Protein AF-A0A7S2WDX6-F1 (afdb_monomer)

InterPro domains:
  IPR009072 Histone-fold [G3DSA:1.10.20.10] (27-116)
  IPR018552 Centromere protein X [PF09415] (30-115)

pLDDT: mean 75.15, std 21.09, range [38.5, 96.06]

Nearest PDB structures (foldseek):
  3o62-assembly1_E  TM=8.609E-01  e=5.609E+00  Xenopus laevis
  7edx-assembly1_d  TM=5.207E-01  e=6.341E+00  Homo sapiens

Mean predicted aligned error: 14.52 Å

Secondary structure (DSSP, 8-state):
--PPPTTSSSSSSS--------TTTTPPPHHHHHHHHHHHHT-TT----HHHHHHHHHHHHHHHHHHHHHHHHHHHHHTTTT------S---TT-------HHHHHHHHHHHHH--

Sequence (116 aa):
MCEMSLHERDEVRKSGSKPVEDESIGRLSPEIVKALFQKRLGAANLKIKPETLELAGEYLRHFIVEAVNRSIVDASRDVKGSDDDEDDEDLNVYNSSVYVEPHNLANIIQQLMMDC

Organism: NCBI:txid96639

Structure (mmCIF, N/CA/C/O backbone):
data_AF-A0A7S2WDX6-F1
#
_entry.id   AF-A0A7S2WDX6-F1
#
loop_
_atom_site.group_PDB
_atom_site.id
_atom_site.type_symbol
_atom_site.label_atom_id
_atom_site.label_alt_id
_atom_site.label_comp_id
_atom_site.label_asym_id
_atom_site.label_entity_id
_atom_site.label_seq_id
_atom_site.pdbx_PDB_ins_code
_atom_site.Cartn_x
_atom_site.Cartn_y
_atom_site.Cartn_z
_atom_site.occupancy
_atom_site.B_iso_or_equiv
_atom_site.auth_seq_id
_atom_site.auth_comp_id
_atom_site.auth_asym_id
_atom_site.auth_atom_id
_atom_site.pdbx_PDB_model_num
ATOM 1 N N . MET A 1 1 ? 19.939 67.169 -10.202 1.00 46.25 1 MET A N 1
ATOM 2 C CA . MET A 1 1 ? 20.429 66.157 -9.247 1.00 46.25 1 MET A CA 1
ATOM 3 C C . MET A 1 1 ? 19.293 65.853 -8.289 1.00 46.25 1 MET A C 1
ATOM 5 O O . MET A 1 1 ? 18.896 66.754 -7.569 1.00 46.25 1 MET A O 1
ATOM 9 N N . CYS A 1 2 ? 18.752 64.639 -8.331 1.00 38.50 2 CYS A N 1
ATOM 10 C CA . CYS A 1 2 ? 17.959 64.057 -7.249 1.00 38.50 2 CYS A CA 1
ATOM 11 C C . CYS A 1 2 ? 18.368 62.586 -7.192 1.00 38.50 2 CYS A C 1
ATOM 13 O O . CYS A 1 2 ? 17.923 61.778 -8.003 1.00 38.50 2 CYS A O 1
ATOM 15 N N . GLU A 1 3 ? 19.316 62.288 -6.308 1.00 44.94 3 GLU A N 1
ATOM 16 C CA . GLU A 1 3 ? 19.729 60.929 -5.979 1.00 44.94 3 GLU A CA 1
ATOM 17 C C . GLU A 1 3 ? 18.632 60.300 -5.116 1.00 44.94 3 GLU A C 1
ATOM 19 O O . GLU A 1 3 ? 18.257 60.850 -4.081 1.00 44.94 3 GLU A O 1
ATOM 24 N N . MET A 1 4 ? 18.077 59.173 -5.562 1.00 41.66 4 MET A N 1
ATOM 25 C CA . MET A 1 4 ? 17.165 58.383 -4.739 1.00 41.66 4 MET A CA 1
ATOM 26 C C . MET A 1 4 ? 17.982 57.512 -3.782 1.00 41.66 4 MET A C 1
ATOM 28 O O . MET A 1 4 ? 18.896 56.797 -4.195 1.00 41.66 4 MET A O 1
ATOM 32 N N . SER A 1 5 ? 17.645 57.622 -2.499 1.00 44.81 5 SER A N 1
ATOM 33 C CA . SER A 1 5 ? 18.307 56.991 -1.360 1.00 44.81 5 SER A CA 1
ATOM 34 C C . SER A 1 5 ? 18.203 55.460 -1.400 1.00 44.81 5 SER A C 1
ATOM 36 O O . SER A 1 5 ? 17.145 54.897 -1.666 1.00 44.81 5 SER A O 1
ATOM 38 N N . LEU A 1 6 ? 19.302 54.773 -1.078 1.00 49.03 6 LEU A N 1
ATOM 39 C CA . LEU A 1 6 ? 19.439 53.308 -1.051 1.00 49.03 6 LEU A CA 1
ATOM 40 C C . LEU A 1 6 ? 18.694 52.610 0.111 1.00 49.03 6 LEU A C 1
ATOM 42 O O . LEU A 1 6 ? 19.005 51.467 0.423 1.00 49.03 6 LEU A O 1
ATOM 46 N N . HIS A 1 7 ? 17.724 53.263 0.756 1.00 45.00 7 HIS A N 1
ATOM 47 C CA . HIS A 1 7 ? 17.027 52.729 1.938 1.00 45.00 7 HIS A CA 1
ATOM 48 C C . HIS A 1 7 ? 15.628 52.142 1.673 1.00 45.00 7 HIS A C 1
ATOM 50 O O . HIS A 1 7 ? 15.027 51.603 2.592 1.00 45.00 7 HIS A O 1
ATOM 56 N N . GLU A 1 8 ? 15.112 52.170 0.440 1.00 44.69 8 GLU A N 1
ATOM 57 C CA . GLU A 1 8 ? 13.774 51.623 0.115 1.00 44.69 8 GLU A CA 1
ATOM 58 C C . GLU A 1 8 ? 13.793 50.247 -0.576 1.00 44.69 8 GLU A C 1
ATOM 60 O O . GLU A 1 8 ? 12.777 49.786 -1.090 1.00 44.69 8 GLU A O 1
ATOM 65 N N . ARG A 1 9 ? 14.939 49.552 -0.612 1.00 45.31 9 ARG A N 1
ATOM 66 C CA . ARG A 1 9 ? 15.057 48.248 -1.299 1.00 45.31 9 ARG A CA 1
ATOM 67 C C . ARG A 1 9 ? 15.030 47.012 -0.398 1.00 45.31 9 ARG A C 1
ATOM 69 O O . ARG A 1 9 ? 15.068 45.908 -0.935 1.00 45.31 9 ARG A O 1
ATOM 76 N N . ASP A 1 10 ? 14.901 47.171 0.918 1.00 42.00 10 ASP A N 1
ATOM 77 C CA . ASP A 1 10 ? 15.034 46.050 1.863 1.00 42.00 10 ASP A CA 1
ATOM 78 C C . ASP A 1 10 ? 13.734 45.545 2.512 1.00 42.00 10 ASP A C 1
ATOM 80 O O . ASP A 1 10 ? 13.778 44.587 3.283 1.00 42.00 10 ASP A O 1
ATOM 84 N N . GLU A 1 11 ? 12.555 46.063 2.150 1.00 41.91 11 GLU A N 1
ATOM 85 C CA . GLU A 1 11 ? 11.285 45.559 2.718 1.00 41.91 11 GLU A CA 1
ATOM 86 C C . GLU A 1 11 ? 10.481 44.609 1.813 1.00 41.91 11 GLU A C 1
ATOM 88 O O . GLU A 1 11 ? 9.407 44.153 2.195 1.00 41.91 11 GLU A O 1
ATOM 93 N N . VAL A 1 12 ? 11.013 44.194 0.657 1.00 42.16 12 VAL A N 1
ATOM 94 C CA . VAL A 1 12 ? 10.348 43.203 -0.226 1.00 42.16 12 VAL A CA 1
ATOM 95 C C . VAL A 1 12 ? 11.117 41.875 -0.284 1.00 42.16 12 VAL A C 1
ATOM 97 O O . VAL A 1 12 ? 11.166 41.192 -1.303 1.00 42.16 12 VAL A O 1
ATOM 100 N N . ARG A 1 13 ? 11.767 41.486 0.819 1.00 44.47 13 ARG A N 1
ATOM 101 C CA . ARG A 1 13 ? 12.462 40.186 0.944 1.00 44.47 13 ARG A CA 1
ATOM 102 C C . ARG A 1 13 ? 12.089 39.401 2.202 1.00 44.47 13 ARG A C 1
ATOM 104 O O . ARG A 1 13 ? 12.880 38.606 2.703 1.00 44.47 13 ARG A O 1
ATOM 111 N N . LYS A 1 14 ? 10.864 39.570 2.706 1.00 45.88 14 LYS A N 1
ATOM 112 C CA . LYS A 1 14 ? 10.334 38.758 3.817 1.00 45.88 14 LYS A CA 1
ATOM 113 C C . LYS A 1 14 ? 8.922 38.230 3.573 1.00 45.88 14 LYS A C 1
ATOM 115 O O . LYS A 1 14 ? 8.072 38.222 4.449 1.00 45.88 14 LYS A O 1
ATOM 120 N N . SER A 1 15 ? 8.698 37.707 2.381 1.00 45.97 15 SER A N 1
ATOM 121 C CA . SER A 1 15 ? 7.554 36.832 2.107 1.00 45.97 15 SER A CA 1
ATOM 122 C C . SER A 1 15 ? 7.953 35.770 1.088 1.00 45.97 15 SER A C 1
ATOM 124 O O . SER A 1 15 ? 7.226 35.436 0.161 1.00 45.97 15 SER A O 1
ATOM 126 N N . GLY A 1 16 ? 9.145 35.200 1.286 1.00 42.84 16 GLY A N 1
ATOM 127 C CA . GLY A 1 16 ? 9.390 33.836 0.851 1.00 42.84 16 GLY A CA 1
ATOM 128 C C . GLY A 1 16 ? 8.532 32.940 1.729 1.00 42.84 16 GLY A C 1
ATOM 129 O O . GLY A 1 16 ? 8.970 32.536 2.807 1.00 42.84 16 GLY A O 1
ATOM 130 N N . SER A 1 17 ? 7.293 32.687 1.307 1.00 51.44 17 SER A N 1
ATOM 131 C CA . SER A 1 17 ? 6.562 31.512 1.757 1.00 51.44 17 SER A CA 1
ATOM 132 C C . SER A 1 17 ? 7.516 30.344 1.555 1.00 51.44 17 SER A C 1
ATOM 134 O O . SER A 1 17 ? 7.846 30.005 0.418 1.00 51.44 17 SER A O 1
ATOM 136 N N . LYS A 1 18 ? 8.033 29.783 2.653 1.00 48.66 18 LYS A N 1
ATOM 137 C CA . LYS A 1 18 ? 8.652 28.460 2.599 1.00 48.66 18 LYS A CA 1
ATOM 138 C C . LYS A 1 18 ? 7.671 27.570 1.831 1.00 48.66 18 LYS A C 1
ATOM 140 O O . LYS A 1 18 ? 6.466 27.725 2.070 1.00 48.66 18 LYS A O 1
ATOM 145 N N . PRO A 1 19 ? 8.126 26.690 0.924 1.00 42.84 19 PRO A N 1
ATOM 146 C CA . PRO A 1 19 ? 7.251 25.624 0.478 1.00 42.84 19 PRO A CA 1
ATOM 147 C C . PRO A 1 19 ? 6.768 24.963 1.766 1.00 42.84 19 PRO A C 1
ATOM 149 O O . PRO A 1 19 ? 7.569 24.490 2.573 1.00 42.84 19 PRO A O 1
ATOM 152 N N . VAL A 1 20 ? 5.472 25.091 2.042 1.00 48.06 20 VAL A N 1
ATOM 153 C CA . VAL A 1 20 ? 4.836 24.249 3.037 1.00 48.06 20 VAL A CA 1
ATOM 154 C C . VAL A 1 20 ? 4.923 22.894 2.369 1.00 48.06 20 VAL A C 1
ATOM 156 O O . VAL A 1 20 ? 4.151 22.605 1.458 1.00 48.06 20 VAL A O 1
ATOM 159 N N . GLU A 1 21 ? 5.974 22.146 2.698 1.00 51.03 21 GLU A N 1
ATOM 160 C CA . GLU A 1 21 ? 5.997 20.716 2.464 1.00 51.03 21 GLU A CA 1
ATOM 161 C C . GLU A 1 21 ? 4.797 20.212 3.241 1.00 51.03 21 GLU A C 1
ATOM 163 O O . GLU A 1 21 ? 4.806 20.115 4.467 1.00 51.03 21 GLU A O 1
ATOM 168 N N . ASP A 1 22 ? 3.691 20.076 2.526 1.00 49.09 22 ASP A N 1
ATOM 169 C CA . ASP A 1 22 ? 2.504 19.484 3.069 1.00 49.09 22 ASP A CA 1
ATOM 170 C C . ASP A 1 22 ? 2.865 18.020 3.310 1.00 49.09 22 ASP A C 1
ATOM 172 O O . ASP A 1 22 ? 2.794 17.178 2.415 1.00 49.09 22 ASP A O 1
ATOM 176 N N . GLU A 1 23 ? 3.327 17.732 4.529 1.00 56.69 23 GLU A N 1
ATOM 177 C CA . GLU A 1 23 ? 3.667 16.386 4.992 1.00 56.69 23 GLU A CA 1
ATOM 178 C C . GLU A 1 23 ? 2.460 15.432 4.898 1.00 56.69 23 GLU A C 1
ATOM 180 O O . GLU A 1 23 ? 2.592 14.238 5.168 1.00 56.69 23 GLU A O 1
ATOM 185 N N . SER A 1 24 ? 1.269 15.934 4.539 1.00 60.25 24 SER A N 1
ATOM 186 C CA . SER A 1 24 ? 0.087 15.131 4.245 1.00 60.25 24 SER A CA 1
ATOM 187 C C . SER A 1 24 ? 0.038 14.570 2.821 1.00 60.25 24 SER A C 1
ATOM 189 O O . SER A 1 24 ? -0.736 13.639 2.581 1.00 60.25 24 SER A O 1
ATOM 191 N N . ILE A 1 25 ? 0.866 15.047 1.880 1.00 68.12 25 ILE A N 1
ATOM 192 C CA . ILE A 1 25 ? 0.847 14.546 0.499 1.00 68.12 25 ILE A CA 1
ATOM 193 C C . ILE A 1 25 ? 1.176 13.045 0.493 1.00 68.12 25 ILE A C 1
ATOM 195 O O . ILE A 1 25 ? 2.270 12.600 0.845 1.00 68.12 25 ILE A O 1
ATOM 199 N N . GLY A 1 26 ? 0.187 12.248 0.083 1.00 74.12 26 GLY A N 1
ATOM 200 C CA . GLY A 1 26 ? 0.289 10.792 -0.004 1.00 74.12 26 GLY A CA 1
ATOM 201 C C . GLY A 1 26 ? 0.029 10.035 1.303 1.00 74.12 26 GLY A C 1
ATOM 202 O O . GLY A 1 26 ? 0.148 8.810 1.303 1.00 74.12 26 GLY A O 1
ATOM 203 N N . ARG A 1 27 ? -0.340 10.706 2.406 1.00 87.44 27 ARG A N 1
ATOM 204 C CA . ARG A 1 27 ? -0.798 10.029 3.631 1.00 87.44 27 ARG A CA 1
ATOM 205 C C . ARG A 1 27 ? -2.221 9.504 3.460 1.00 87.44 27 ARG A C 1
ATOM 207 O O . ARG A 1 27 ? -3.113 10.211 2.996 1.00 87.44 27 ARG A O 1
ATOM 214 N N . LEU A 1 28 ? -2.447 8.256 3.869 1.00 90.12 28 LEU A N 1
ATOM 215 C CA . LEU A 1 28 ? -3.790 7.685 3.933 1.00 90.12 28 LEU A CA 1
ATOM 216 C C . LEU A 1 28 ? -4.507 8.190 5.183 1.00 90.12 28 LEU A C 1
ATOM 218 O O . LEU A 1 28 ? -3.954 8.135 6.281 1.00 90.12 28 LEU A O 1
ATOM 222 N N . SER A 1 29 ? -5.754 8.638 5.025 1.00 92.31 29 SER A N 1
ATOM 223 C CA . SER A 1 29 ? -6.556 9.045 6.178 1.00 92.31 29 SER A CA 1
ATOM 224 C C . SER A 1 29 ? -6.870 7.831 7.074 1.00 92.31 29 SER A C 1
ATOM 226 O O . SER A 1 29 ? -7.089 6.724 6.557 1.00 92.31 29 SER A O 1
ATOM 228 N N . PRO A 1 30 ? -6.941 8.002 8.408 1.00 92.50 30 PRO A N 1
ATOM 229 C CA . PRO A 1 30 ? -7.270 6.914 9.332 1.00 92.50 30 PRO A CA 1
ATOM 230 C C . PRO A 1 30 ? -8.591 6.199 9.005 1.00 92.50 30 PRO A C 1
ATOM 232 O O . PRO A 1 30 ? -8.726 4.994 9.228 1.00 92.50 30 PRO A O 1
ATOM 235 N N . GLU A 1 31 ? -9.567 6.913 8.440 1.00 92.88 31 GLU A N 1
ATOM 236 C CA . GLU A 1 31 ? -10.868 6.375 8.031 1.00 92.88 31 GLU A CA 1
ATOM 237 C C . GLU A 1 31 ? -10.731 5.383 6.874 1.00 92.88 31 GLU A C 1
ATOM 239 O O . GLU A 1 31 ? -11.356 4.319 6.903 1.00 92.88 31 GLU A O 1
ATOM 244 N N . ILE A 1 32 ? -9.885 5.694 5.886 1.00 93.69 32 ILE A N 1
ATOM 245 C CA . ILE A 1 32 ? -9.595 4.800 4.757 1.00 93.69 32 ILE A CA 1
ATOM 246 C C . ILE A 1 32 ? -8.906 3.533 5.266 1.00 93.69 32 ILE A C 1
ATOM 248 O O . ILE A 1 32 ? -9.328 2.424 4.933 1.00 93.69 32 ILE A O 1
ATOM 252 N N . VAL A 1 33 ? -7.896 3.681 6.127 1.00 95.25 33 VAL A N 1
ATOM 253 C CA . VAL A 1 33 ? -7.169 2.546 6.719 1.00 95.25 33 VAL A CA 1
ATOM 254 C C . VAL A 1 33 ? -8.120 1.648 7.518 1.00 95.25 33 VAL A C 1
ATOM 256 O O . VAL A 1 33 ? -8.126 0.424 7.357 1.00 95.25 33 VAL A O 1
ATOM 259 N N . LYS A 1 34 ? -9.002 2.245 8.326 1.00 94.81 34 LYS A N 1
ATOM 260 C CA . LYS A 1 34 ? -10.015 1.504 9.085 1.00 94.81 34 LYS A CA 1
ATOM 261 C C . LYS A 1 34 ? -10.983 0.759 8.168 1.00 94.81 34 LYS A C 1
ATOM 263 O O . LYS A 1 34 ? -11.261 -0.412 8.424 1.00 94.81 34 LYS A O 1
ATOM 268 N N . ALA A 1 35 ? -11.471 1.396 7.103 1.00 93.50 35 ALA A N 1
ATOM 269 C CA . ALA A 1 35 ? -12.379 0.769 6.144 1.00 93.50 35 ALA A CA 1
ATOM 270 C C . ALA A 1 35 ? -11.728 -0.435 5.439 1.00 93.50 35 ALA A C 1
ATOM 272 O O . ALA A 1 35 ? -12.365 -1.483 5.290 1.00 93.50 35 ALA A O 1
ATOM 273 N N . LEU A 1 36 ? -10.446 -0.327 5.069 1.00 94.31 36 LEU A N 1
ATOM 274 C CA . LEU A 1 36 ? -9.669 -1.435 4.505 1.00 94.31 36 LEU A CA 1
ATOM 275 C C . LEU A 1 36 ? -9.596 -2.626 5.470 1.00 94.31 36 LEU A C 1
ATOM 277 O O . LEU A 1 36 ? -9.877 -3.761 5.076 1.00 94.31 36 LEU A O 1
ATOM 281 N N . PHE A 1 37 ? -9.295 -2.377 6.746 1.00 93.75 37 PHE A N 1
ATOM 282 C CA . PHE A 1 37 ? -9.232 -3.431 7.761 1.00 93.75 37 PHE A CA 1
ATOM 283 C C . PHE A 1 37 ? -10.594 -4.053 8.066 1.00 93.75 37 PHE A C 1
ATOM 285 O O . PHE A 1 37 ? -10.701 -5.277 8.129 1.00 93.75 37 PHE A O 1
ATOM 292 N N . GLN A 1 38 ? -11.651 -3.249 8.190 1.00 94.25 38 GLN A N 1
ATOM 293 C CA . GLN A 1 38 ? -13.012 -3.754 8.391 1.00 94.25 38 GLN A CA 1
ATOM 294 C C . GLN A 1 38 ? -13.449 -4.662 7.238 1.00 94.25 38 GLN A C 1
ATOM 296 O O . GLN A 1 38 ? -13.996 -5.739 7.482 1.00 94.25 38 GLN A O 1
ATOM 301 N N . LYS A 1 39 ? -13.156 -4.261 5.993 1.00 93.25 39 LYS A N 1
ATOM 302 C CA . LYS A 1 39 ? -13.451 -5.057 4.797 1.00 93.25 39 LYS A CA 1
ATOM 303 C C . LYS A 1 39 ? -12.651 -6.359 4.768 1.00 93.25 39 LYS A C 1
ATOM 305 O O . LYS A 1 39 ? -13.218 -7.403 4.465 1.00 93.25 39 LYS A O 1
ATOM 310 N N . ARG A 1 40 ? -11.352 -6.317 5.087 1.00 92.69 40 ARG A N 1
ATOM 311 C CA . ARG A 1 40 ? -10.480 -7.503 5.047 1.00 92.69 40 ARG A CA 1
ATOM 312 C C . ARG A 1 40 ? -10.786 -8.509 6.157 1.00 92.69 40 ARG A C 1
ATOM 314 O O . ARG A 1 40 ? -10.705 -9.706 5.909 1.00 92.69 40 ARG A O 1
ATOM 321 N N . LEU A 1 41 ? -11.122 -8.035 7.356 1.00 91.31 41 LEU A N 1
ATOM 322 C CA . LEU A 1 41 ? -11.361 -8.875 8.536 1.00 91.31 41 LEU A CA 1
ATOM 323 C C . LEU A 1 41 ? -12.834 -9.274 8.716 1.00 91.31 41 LEU A C 1
ATOM 325 O O . LEU A 1 41 ? -13.151 -10.021 9.637 1.00 91.31 41 LEU A O 1
ATOM 329 N N . GLY A 1 42 ? -13.746 -8.754 7.887 1.00 89.38 42 GLY A N 1
ATOM 330 C CA . GLY A 1 42 ? -15.186 -8.991 8.032 1.00 89.38 42 GLY A CA 1
ATOM 331 C C . GLY A 1 42 ? -15.775 -8.422 9.331 1.00 89.38 42 GLY A C 1
ATOM 332 O O . GLY A 1 42 ? -16.831 -8.860 9.780 1.00 89.38 42 GLY A O 1
ATOM 333 N N . ALA A 1 43 ? -15.099 -7.456 9.956 1.00 87.62 43 ALA A N 1
ATOM 334 C CA . ALA A 1 43 ? -15.435 -6.941 11.279 1.00 87.62 43 ALA A CA 1
ATOM 335 C C . ALA A 1 43 ? -16.002 -5.518 11.186 1.00 87.62 43 ALA A C 1
ATOM 337 O O . ALA A 1 43 ? -15.295 -4.539 11.416 1.00 87.62 43 ALA A O 1
ATOM 338 N N . ALA A 1 44 ? -17.300 -5.386 10.892 1.00 81.81 44 ALA A N 1
ATOM 339 C CA . ALA A 1 44 ? -17.967 -4.081 10.759 1.00 81.81 44 ALA A CA 1
ATOM 340 C C . ALA A 1 44 ? -17.812 -3.176 12.002 1.00 81.81 44 ALA A C 1
ATOM 342 O O . ALA A 1 44 ? -17.749 -1.956 11.886 1.00 81.81 44 ALA A O 1
ATOM 343 N N . ASN A 1 45 ? -17.665 -3.773 13.190 1.00 85.69 45 ASN A N 1
ATOM 344 C CA . ASN A 1 45 ? -17.541 -3.063 14.468 1.00 85.69 45 ASN A CA 1
ATOM 345 C C . ASN A 1 45 ? -16.104 -3.009 15.012 1.00 85.69 45 ASN A C 1
ATOM 347 O O . ASN A 1 45 ? -15.905 -2.821 16.213 1.00 85.69 45 ASN A O 1
ATOM 351 N N . LEU A 1 46 ? -15.098 -3.192 14.153 1.00 87.75 46 LEU A N 1
ATOM 352 C CA . LEU A 1 46 ? -13.693 -3.168 14.555 1.00 87.75 46 LEU A CA 1
ATOM 353 C C . LEU A 1 46 ? -13.328 -1.838 15.243 1.00 87.75 46 LEU A C 1
ATOM 355 O O . LEU A 1 46 ? -13.481 -0.752 14.671 1.00 87.75 46 LEU A O 1
ATOM 359 N N . LYS A 1 47 ? -12.836 -1.934 16.482 1.00 90.75 47 LYS A N 1
ATOM 360 C CA . LYS A 1 47 ? -12.315 -0.806 17.261 1.00 90.75 47 LYS A CA 1
ATOM 361 C C . LYS A 1 47 ? -10.792 -0.850 17.228 1.00 90.75 47 LYS A C 1
ATOM 363 O O . LYS A 1 47 ? -10.190 -1.722 17.843 1.00 90.75 47 LYS A O 1
ATOM 368 N N . ILE A 1 48 ? -10.192 0.095 16.514 1.00 92.00 48 ILE A N 1
ATOM 369 C CA . ILE A 1 48 ? -8.743 0.301 16.447 1.00 92.00 48 ILE A CA 1
ATOM 370 C C . ILE A 1 48 ? -8.466 1.683 17.021 1.00 92.00 48 ILE A C 1
ATOM 372 O O . ILE A 1 48 ? -9.230 2.617 16.766 1.00 92.00 48 ILE A O 1
ATOM 376 N N . LYS A 1 49 ? -7.410 1.795 17.827 1.00 96.06 49 LYS A N 1
ATOM 377 C CA . LYS A 1 49 ? -6.969 3.080 18.366 1.00 96.06 49 LYS A CA 1
ATOM 378 C C . LYS A 1 49 ? -6.518 4.011 17.225 1.00 96.06 49 LYS A C 1
ATOM 380 O O . LYS A 1 49 ? -5.897 3.506 16.287 1.00 96.06 49 LYS A O 1
ATOM 385 N N . PRO A 1 50 ? -6.799 5.324 17.286 1.00 93.50 50 PRO A N 1
ATOM 386 C CA .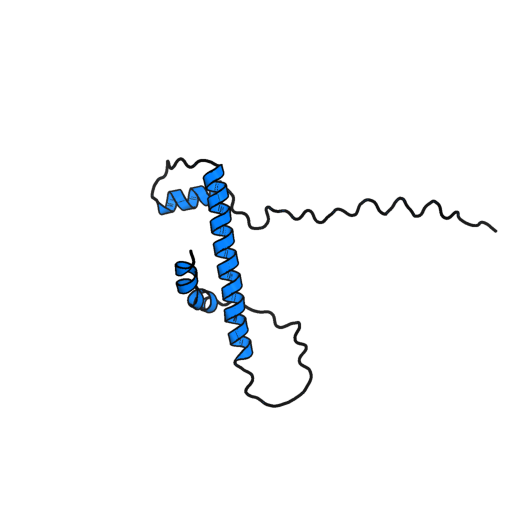 PRO A 1 50 ? -6.402 6.269 16.239 1.00 93.50 50 PRO A CA 1
ATOM 387 C C . PRO A 1 50 ? -4.915 6.189 15.876 1.00 93.50 50 PRO A C 1
ATOM 389 O O . PRO A 1 50 ? -4.581 6.067 14.704 1.00 93.50 50 PRO A O 1
ATOM 392 N N . GLU A 1 51 ? -4.035 6.096 16.871 1.00 95.25 51 GLU A N 1
ATOM 393 C CA . GLU A 1 51 ? -2.579 6.056 16.683 1.00 95.25 51 GLU A CA 1
ATOM 394 C C . GLU A 1 51 ? -2.134 4.790 15.929 1.00 95.25 51 GLU A C 1
ATOM 396 O O . GLU A 1 51 ? -1.166 4.787 15.174 1.00 95.25 51 GLU A O 1
ATOM 401 N N . THR A 1 52 ? -2.868 3.685 16.102 1.00 95.69 52 THR A N 1
ATOM 402 C CA . THR A 1 52 ? -2.626 2.448 15.348 1.00 95.69 52 THR A CA 1
ATOM 403 C C . THR A 1 52 ? -3.073 2.579 13.892 1.00 95.69 52 THR A C 1
ATOM 405 O O . THR A 1 52 ? -2.444 1.992 13.016 1.00 95.69 52 THR A O 1
ATOM 408 N N . LEU A 1 53 ? -4.140 3.337 13.616 1.00 95.62 53 LEU A N 1
ATOM 409 C CA . LEU A 1 53 ? -4.586 3.610 12.246 1.00 95.62 53 LEU A CA 1
ATOM 41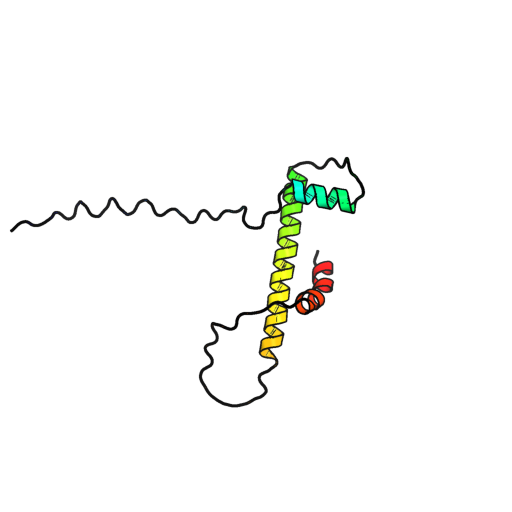0 C C . LEU A 1 53 ? -3.612 4.536 11.515 1.00 95.62 53 LEU A C 1
ATOM 412 O O . LEU A 1 53 ? -3.319 4.290 10.350 1.00 95.62 53 LEU A O 1
ATOM 416 N N . GLU A 1 54 ? -3.085 5.547 12.203 1.00 94.44 54 GLU A N 1
ATOM 417 C CA . GLU A 1 54 ? -2.048 6.438 11.671 1.00 94.44 54 GLU A CA 1
ATOM 418 C C . GLU A 1 54 ? -0.785 5.654 11.310 1.00 94.44 54 GLU A C 1
ATOM 420 O O . GLU A 1 54 ? -0.314 5.720 10.175 1.00 94.44 54 GLU A O 1
ATOM 425 N N . LEU A 1 55 ? -0.291 4.827 12.238 1.00 95.31 55 LEU A N 1
ATOM 426 C CA . LEU A 1 55 ? 0.887 3.999 11.999 1.00 95.31 55 LEU A CA 1
ATOM 427 C C . LEU A 1 55 ? 0.667 3.009 10.846 1.00 95.31 55 LEU A C 1
ATOM 429 O O . LEU A 1 55 ? 1.526 2.854 9.981 1.00 95.31 55 LEU A O 1
ATOM 433 N N . ALA A 1 56 ? -0.496 2.357 10.797 1.00 94.94 56 ALA A N 1
ATOM 434 C CA . ALA A 1 56 ? -0.852 1.480 9.687 1.00 94.94 56 ALA A CA 1
ATOM 435 C C . ALA A 1 56 ? -0.922 2.230 8.344 1.00 94.94 56 ALA A C 1
ATOM 437 O O . ALA A 1 56 ? -0.504 1.686 7.322 1.00 94.94 56 ALA A O 1
ATOM 438 N N . GLY A 1 57 ? -1.413 3.471 8.339 1.00 94.94 57 GLY A N 1
ATOM 439 C CA . GLY A 1 57 ? -1.415 4.339 7.162 1.00 94.94 57 GLY A CA 1
ATOM 440 C C . GLY A 1 57 ? -0.008 4.635 6.648 1.00 94.94 57 GLY A C 1
ATOM 441 O O . GLY A 1 57 ? 0.226 4.545 5.443 1.00 94.94 57 GLY A O 1
ATOM 442 N N . GLU A 1 58 ? 0.941 4.906 7.546 1.00 94.25 58 GLU A N 1
ATOM 443 C CA . GLU A 1 58 ? 2.351 5.101 7.181 1.00 94.25 58 GLU A CA 1
ATOM 444 C C . GLU A 1 58 ? 2.992 3.833 6.615 1.00 94.25 58 GLU A C 1
ATOM 446 O O . GLU A 1 58 ? 3.669 3.891 5.589 1.00 94.25 58 GLU A O 1
ATOM 451 N N . TYR A 1 59 ? 2.729 2.667 7.214 1.00 93.06 59 TYR A N 1
ATOM 452 C CA . TYR A 1 59 ? 3.221 1.395 6.673 1.00 93.06 59 TYR A CA 1
ATOM 453 C C . TYR A 1 59 ? 2.708 1.135 5.254 1.00 93.06 59 TYR A C 1
ATOM 455 O O . TYR A 1 59 ? 3.487 0.784 4.368 1.00 93.06 59 TYR A O 1
ATOM 463 N N . LEU A 1 60 ? 1.410 1.345 5.014 1.00 93.75 60 LEU A N 1
ATOM 464 C CA . LEU A 1 60 ? 0.819 1.201 3.682 1.00 93.75 60 LEU A CA 1
ATOM 465 C C . LEU A 1 60 ? 1.425 2.193 2.685 1.00 93.75 60 LEU A C 1
ATOM 467 O O . LEU A 1 60 ? 1.712 1.823 1.548 1.00 93.75 60 LEU A O 1
ATOM 471 N N . ARG A 1 61 ? 1.658 3.438 3.111 1.00 92.56 61 ARG A N 1
ATOM 472 C CA . ARG A 1 61 ? 2.317 4.457 2.290 1.00 92.56 61 ARG A CA 1
ATOM 473 C C . ARG A 1 61 ? 3.733 4.026 1.907 1.00 92.56 61 ARG A C 1
ATOM 475 O O . ARG A 1 61 ? 4.069 4.076 0.728 1.00 92.56 61 ARG A O 1
ATOM 482 N N . HIS A 1 62 ? 4.541 3.568 2.862 1.00 91.75 62 HIS A N 1
ATOM 483 C CA . HIS A 1 62 ? 5.896 3.080 2.588 1.00 91.75 62 HIS A CA 1
ATOM 484 C C . HIS A 1 62 ? 5.896 1.889 1.629 1.00 91.75 62 HIS A C 1
ATOM 486 O O . HIS A 1 62 ? 6.678 1.877 0.683 1.00 91.75 62 HIS A O 1
ATOM 492 N N . PHE A 1 63 ? 4.977 0.939 1.816 1.00 92.56 63 PHE A N 1
ATOM 493 C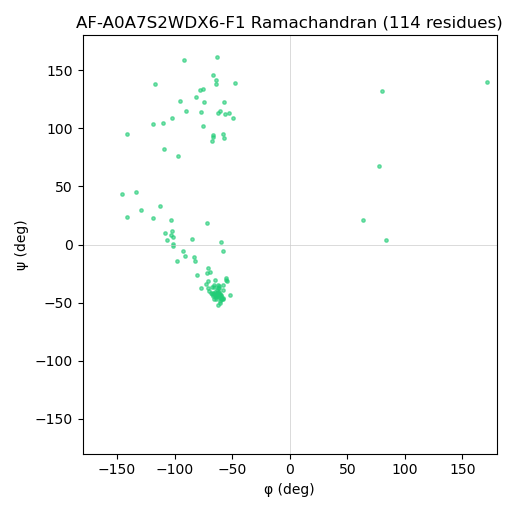 CA . PHE A 1 63 ? 4.826 -0.199 0.912 1.00 92.56 63 PHE A CA 1
ATOM 494 C C . PHE A 1 63 ? 4.521 0.239 -0.527 1.00 92.56 63 PHE A C 1
ATOM 496 O O . PHE A 1 63 ? 5.151 -0.237 -1.467 1.00 92.56 63 PHE A O 1
ATOM 503 N N . ILE A 1 64 ? 3.577 1.171 -0.710 1.00 92.50 64 ILE A N 1
ATOM 504 C CA . ILE A 1 64 ? 3.198 1.686 -2.035 1.00 92.50 64 ILE A CA 1
ATOM 505 C C . ILE A 1 64 ? 4.367 2.432 -2.686 1.00 92.50 64 ILE A C 1
ATOM 507 O O . ILE A 1 64 ? 4.648 2.214 -3.862 1.00 92.50 64 ILE A O 1
ATOM 511 N N . VAL A 1 65 ? 5.060 3.291 -1.934 1.00 92.00 65 VAL A N 1
ATOM 512 C CA . VAL A 1 65 ? 6.222 4.038 -2.440 1.00 92.00 65 VAL A CA 1
ATOM 513 C C . VAL A 1 65 ? 7.330 3.084 -2.878 1.00 92.00 65 VAL A C 1
ATOM 515 O O . VAL A 1 65 ? 7.870 3.237 -3.972 1.00 92.00 65 VAL A O 1
ATOM 518 N N . GLU A 1 66 ? 7.631 2.066 -2.074 1.00 93.38 66 GLU A N 1
ATOM 519 C CA . GLU A 1 66 ? 8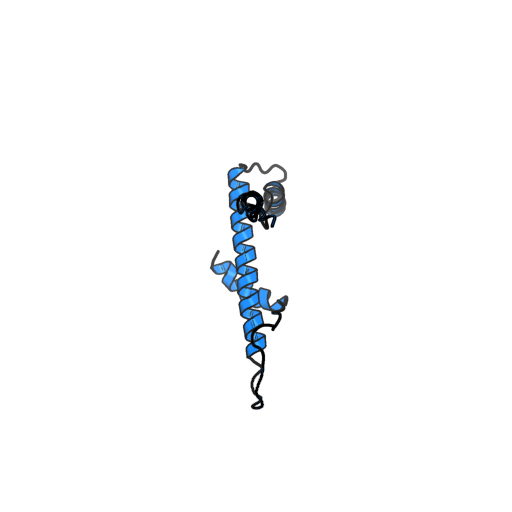.648 1.074 -2.414 1.00 93.38 66 GLU A CA 1
ATOM 520 C C . GLU A 1 66 ? 8.252 0.249 -3.647 1.00 93.38 66 GLU A C 1
ATOM 522 O O . GLU A 1 66 ? 9.075 0.034 -4.539 1.00 93.38 66 GLU A O 1
ATOM 527 N N . ALA A 1 67 ? 6.979 -0.146 -3.755 1.00 93.62 67 ALA A N 1
ATOM 528 C CA . ALA A 1 67 ? 6.457 -0.833 -4.934 1.00 93.62 67 ALA A CA 1
ATOM 529 C C . ALA A 1 67 ? 6.654 -0.004 -6.212 1.00 93.62 67 ALA A C 1
ATOM 531 O O . ALA A 1 67 ? 7.128 -0.521 -7.226 1.00 93.62 67 ALA A O 1
ATOM 532 N N . VAL A 1 68 ? 6.320 1.290 -6.160 1.00 92.31 68 VAL A N 1
ATOM 533 C CA . VAL A 1 68 ? 6.469 2.213 -7.293 1.00 92.31 68 VAL A CA 1
ATOM 534 C C . VAL A 1 68 ? 7.942 2.405 -7.643 1.00 92.31 68 VAL A C 1
ATOM 536 O O . VAL A 1 68 ? 8.302 2.258 -8.807 1.00 92.31 68 VAL A O 1
ATOM 539 N N . ASN A 1 69 ? 8.810 2.646 -6.657 1.00 92.69 69 ASN A N 1
ATOM 540 C CA . ASN A 1 69 ? 10.247 2.822 -6.884 1.00 92.69 69 ASN A CA 1
ATOM 541 C C . ASN A 1 69 ? 10.871 1.601 -7.565 1.00 92.69 69 ASN A C 1
ATOM 543 O O . ASN A 1 69 ? 11.601 1.741 -8.546 1.00 92.69 69 ASN A O 1
ATOM 547 N N . ARG A 1 70 ? 10.551 0.392 -7.095 1.00 94.06 70 ARG A N 1
ATOM 548 C CA . ARG A 1 70 ? 11.048 -0.845 -7.714 1.00 94.06 70 ARG A CA 1
ATOM 549 C C . ARG A 1 70 ? 10.496 -1.056 -9.118 1.00 94.06 70 ARG A C 1
ATOM 551 O O . ARG A 1 70 ? 11.240 -1.502 -9.983 1.00 94.06 70 ARG A O 1
ATOM 558 N N . SER A 1 71 ? 9.238 -0.688 -9.356 1.00 93.62 71 SER A N 1
ATOM 559 C CA . SER A 1 71 ? 8.630 -0.773 -10.690 1.00 93.62 71 SER A CA 1
ATOM 560 C C . SER A 1 71 ? 9.271 0.214 -11.674 1.00 93.62 71 SER A C 1
ATOM 562 O O . SER A 1 71 ? 9.478 -0.131 -12.830 1.00 93.62 71 SER A O 1
ATOM 564 N N . ILE A 1 72 ? 9.657 1.414 -11.218 1.00 91.81 72 ILE A N 1
ATOM 565 C CA . ILE A 1 72 ? 10.428 2.384 -12.017 1.00 91.81 72 ILE A CA 1
ATOM 566 C C . ILE A 1 72 ? 11.808 1.818 -12.367 1.00 91.81 72 ILE A C 1
ATOM 568 O O . ILE A 1 72 ? 12.257 1.953 -13.505 1.00 91.81 72 ILE A O 1
ATOM 572 N N . VAL A 1 73 ? 12.486 1.179 -11.407 1.00 91.38 73 VAL A N 1
ATOM 573 C CA . VAL A 1 73 ? 13.791 0.541 -11.649 1.00 91.38 73 VAL A CA 1
ATOM 574 C C . VAL A 1 73 ? 13.666 -0.596 -12.662 1.00 91.38 73 VAL A C 1
ATOM 576 O O . VAL A 1 73 ? 14.522 -0.704 -13.535 1.00 91.38 73 VAL A O 1
ATOM 579 N N . ASP A 1 74 ? 12.618 -1.416 -12.561 1.00 90.25 74 ASP A N 1
ATOM 580 C CA . ASP A 1 74 ? 12.338 -2.499 -13.509 1.00 90.25 74 ASP A CA 1
ATOM 581 C C . ASP A 1 74 ? 12.077 -1.948 -14.921 1.00 90.25 74 ASP A C 1
ATOM 583 O O . ASP A 1 74 ? 12.817 -2.276 -15.842 1.00 90.25 74 ASP A O 1
ATOM 587 N N . ALA A 1 75 ? 11.163 -0.982 -15.059 1.00 89.38 75 ALA A N 1
ATOM 588 C CA . ALA A 1 75 ? 10.868 -0.315 -16.332 1.00 89.38 75 ALA A CA 1
ATOM 589 C C . ALA A 1 75 ? 12.103 0.364 -16.959 1.00 89.38 75 ALA A C 1
ATOM 591 O O . ALA A 1 75 ? 12.282 0.378 -18.174 1.00 89.38 75 ALA A O 1
ATOM 592 N N . SER A 1 76 ? 13.004 0.909 -16.136 1.00 87.31 76 SER A N 1
ATOM 593 C CA . SER A 1 76 ? 14.240 1.535 -16.626 1.00 87.31 76 SER A CA 1
ATOM 594 C C . SER A 1 76 ? 15.256 0.522 -17.170 1.00 87.31 76 SER A C 1
ATOM 596 O O . SER A 1 76 ? 16.164 0.912 -17.906 1.00 87.31 76 SER A O 1
ATOM 598 N N . ARG A 1 77 ? 15.157 -0.761 -16.793 1.00 81.25 77 ARG A N 1
ATOM 599 C CA . ARG A 1 77 ? 16.006 -1.828 -17.347 1.00 81.25 77 ARG A CA 1
ATOM 600 C C . ARG A 1 77 ? 15.535 -2.233 -18.735 1.00 81.25 77 ARG A C 1
ATOM 602 O O . ARG A 1 77 ? 16.384 -2.436 -19.597 1.00 81.25 77 ARG A O 1
ATOM 609 N N . ASP A 1 78 ? 14.224 -2.258 -18.956 1.00 69.81 78 ASP A N 1
ATOM 610 C CA . ASP A 1 78 ? 13.631 -2.570 -20.260 1.00 69.81 78 ASP A CA 1
ATOM 611 C C . ASP A 1 78 ? 14.061 -1.555 -21.332 1.00 69.81 78 ASP A C 1
ATOM 613 O O . ASP A 1 78 ? 14.354 -1.933 -22.461 1.00 69.81 78 ASP A O 1
ATOM 617 N N . VAL A 1 79 ? 14.207 -0.278 -20.957 1.00 64.81 79 VAL A N 1
ATOM 618 C CA . VAL A 1 79 ? 14.682 0.795 -21.855 1.00 64.81 79 VAL A CA 1
ATOM 619 C C . VAL A 1 79 ? 16.178 0.684 -22.190 1.00 64.81 79 VAL A C 1
ATOM 621 O O . VAL A 1 79 ? 16.609 1.185 -23.219 1.00 64.81 79 VAL A O 1
ATOM 624 N N . LYS A 1 80 ? 16.991 0.036 -21.343 1.00 58.59 80 LYS A N 1
ATOM 625 C CA . LYS A 1 80 ? 18.443 -0.130 -21.570 1.00 58.59 80 LYS A CA 1
ATOM 626 C C . LYS A 1 80 ? 18.811 -1.410 -22.323 1.00 58.59 80 LYS A C 1
ATOM 628 O O . LYS A 1 80 ? 19.969 -1.585 -22.677 1.00 58.59 80 LYS A O 1
ATOM 633 N N . GL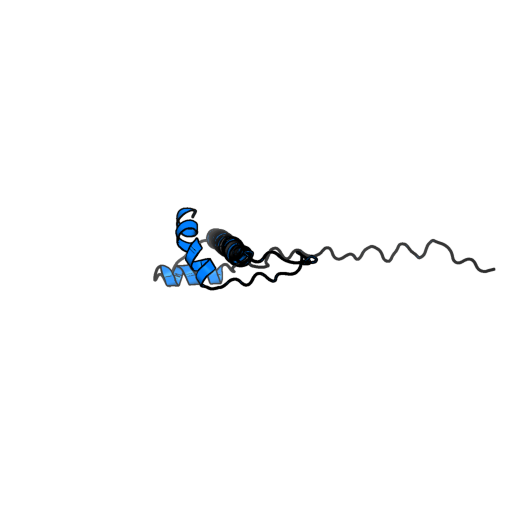Y A 1 81 ? 17.862 -2.325 -22.520 1.00 52.28 81 GLY A N 1
ATOM 634 C CA . GLY A 1 81 ? 18.088 -3.605 -23.197 1.00 52.28 81 GLY A CA 1
ATOM 635 C C . GLY A 1 81 ? 17.992 -3.548 -24.724 1.00 52.28 81 GLY A C 1
ATOM 636 O O . GLY A 1 81 ? 18.044 -4.600 -25.353 1.00 52.28 81 GLY A O 1
ATOM 637 N N . SER A 1 82 ? 17.808 -2.362 -25.309 1.00 51.16 82 SER A N 1
ATOM 638 C CA . SER A 1 82 ? 17.587 -2.157 -26.748 1.00 51.16 82 SER A CA 1
ATOM 639 C C . SER A 1 82 ? 18.769 -1.531 -27.500 1.00 51.16 82 SER A C 1
ATOM 641 O O . SER A 1 82 ? 18.601 -1.179 -28.662 1.00 51.16 82 SER A O 1
ATOM 643 N N . ASP A 1 83 ? 19.945 -1.412 -26.877 1.00 50.19 83 ASP A N 1
ATOM 644 C CA . ASP A 1 83 ? 21.147 -0.858 -27.516 1.00 50.19 83 ASP A CA 1
ATOM 645 C C . ASP A 1 83 ? 22.042 -1.992 -28.047 1.00 50.19 83 ASP A C 1
ATOM 647 O O . ASP A 1 83 ? 23.051 -2.342 -27.438 1.00 50.19 83 ASP A O 1
ATOM 651 N N . ASP A 1 84 ? 21.635 -2.582 -29.173 1.00 49.03 84 ASP A N 1
ATOM 652 C CA . ASP A 1 84 ? 22.459 -3.477 -30.009 1.00 49.03 84 ASP A CA 1
ATOM 653 C C . ASP A 1 84 ? 22.635 -2.900 -31.434 1.00 49.03 84 ASP A C 1
ATOM 655 O O . ASP A 1 84 ? 22.931 -3.632 -32.374 1.00 49.03 84 ASP A O 1
ATOM 659 N N . ASP A 1 85 ? 22.480 -1.582 -31.596 1.00 48.50 85 ASP A N 1
ATOM 660 C CA . ASP A 1 85 ? 22.829 -0.868 -32.824 1.00 48.50 85 ASP A CA 1
ATOM 661 C C . ASP A 1 85 ? 23.923 0.164 -32.502 1.00 48.50 85 ASP A C 1
ATOM 663 O O . ASP A 1 85 ? 23.686 1.204 -31.884 1.00 48.50 85 ASP A O 1
ATOM 667 N N . GLU A 1 86 ? 25.157 -0.170 -32.890 1.00 54.09 86 GLU A N 1
ATOM 668 C CA . GLU A 1 86 ? 26.202 0.820 -33.145 1.00 54.09 86 GLU A CA 1
ATOM 669 C C . GLU A 1 86 ? 25.652 1.796 -34.192 1.00 54.09 86 GLU A C 1
ATOM 671 O O . GLU A 1 86 ? 25.375 1.371 -35.308 1.00 54.09 86 GLU A O 1
ATOM 676 N N . ASP A 1 87 ? 25.412 3.055 -33.824 1.00 56.44 87 ASP A N 1
ATOM 677 C CA . ASP A 1 87 ? 25.830 4.234 -34.591 1.00 56.44 87 ASP A CA 1
ATOM 678 C C . ASP A 1 87 ? 25.219 5.534 -34.029 1.00 56.44 87 ASP A C 1
ATOM 680 O O . ASP A 1 87 ? 24.044 5.629 -33.678 1.00 56.44 87 ASP A O 1
ATOM 684 N N . ASP A 1 88 ? 26.079 6.549 -34.040 1.00 44.94 88 ASP A N 1
ATOM 685 C CA . ASP A 1 88 ? 25.825 7.986 -33.989 1.00 44.94 88 ASP A CA 1
ATOM 686 C C . ASP A 1 88 ? 25.521 8.699 -32.655 1.00 44.94 88 ASP A C 1
ATOM 688 O O . ASP A 1 88 ? 24.729 8.321 -31.794 1.00 44.94 88 ASP A O 1
ATOM 692 N N . GLU A 1 89 ? 26.259 9.802 -32.528 1.00 55.91 89 GLU A N 1
ATOM 693 C CA . GLU A 1 89 ? 26.357 10.739 -31.422 1.00 55.91 89 GLU A CA 1
ATOM 694 C C . GLU A 1 89 ? 25.032 11.477 -31.123 1.00 55.91 89 GLU A C 1
ATOM 696 O O . GLU A 1 89 ? 24.146 11.603 -31.964 1.00 55.91 89 GLU A O 1
ATOM 701 N N . ASP A 1 90 ? 24.959 12.040 -29.910 1.00 50.59 90 ASP A N 1
ATOM 702 C CA . ASP A 1 90 ? 23.924 12.952 -29.392 1.00 50.59 90 ASP A CA 1
ATOM 703 C C . ASP A 1 90 ? 22.572 12.353 -28.956 1.00 50.59 90 ASP A C 1
ATOM 705 O O . ASP A 1 90 ? 21.505 12.718 -29.452 1.00 50.59 90 ASP A O 1
ATOM 709 N N . LEU A 1 91 ? 22.571 11.565 -27.873 1.00 44.22 91 LEU A N 1
ATOM 710 C CA . LEU A 1 91 ? 21.350 11.328 -27.092 1.00 44.22 91 LEU A CA 1
ATOM 711 C C . LEU A 1 91 ? 21.419 12.005 -25.725 1.00 44.22 91 LEU A C 1
ATOM 713 O O . LEU A 1 91 ? 22.092 11.587 -24.788 1.00 44.22 91 LEU A O 1
ATOM 717 N N . ASN A 1 92 ? 20.677 13.101 -25.639 1.00 41.62 92 ASN A N 1
ATOM 718 C CA . ASN A 1 92 ? 20.408 13.899 -24.457 1.00 41.62 92 ASN A CA 1
ATOM 719 C C . ASN A 1 92 ? 19.768 13.020 -23.353 1.00 41.62 92 ASN A C 1
ATOM 721 O O . ASN A 1 92 ? 18.548 12.873 -23.292 1.00 41.62 92 ASN A O 1
ATOM 725 N N . VAL A 1 93 ? 20.599 12.437 -22.476 1.00 45.25 93 VAL A N 1
ATOM 726 C CA . VAL A 1 93 ? 20.269 11.440 -21.421 1.00 45.25 93 VAL A CA 1
ATOM 727 C C . VAL A 1 93 ? 19.252 11.931 -20.365 1.00 45.25 93 VAL A C 1
ATOM 729 O O . VAL A 1 93 ? 18.903 11.209 -19.437 1.00 45.25 93 VAL A O 1
ATOM 732 N N . TYR A 1 94 ? 18.716 13.146 -20.485 1.00 42.56 94 TYR A N 1
ATOM 733 C CA . TYR A 1 94 ? 17.911 13.782 -19.440 1.00 42.56 94 TYR A CA 1
ATOM 734 C C . TYR A 1 94 ? 16.391 13.799 -19.651 1.00 42.56 94 TYR A C 1
ATOM 736 O O . TYR A 1 94 ? 15.707 14.437 -18.855 1.00 42.56 94 TYR A O 1
ATOM 744 N N . ASN A 1 95 ? 15.832 13.117 -20.661 1.00 44.56 95 ASN A N 1
ATOM 745 C CA . ASN A 1 95 ? 14.387 13.224 -20.935 1.00 44.56 95 ASN A CA 1
ATOM 746 C C . ASN A 1 95 ? 13.661 11.938 -21.367 1.00 44.56 95 ASN A C 1
ATOM 748 O O . ASN A 1 95 ? 12.584 12.006 -21.965 1.00 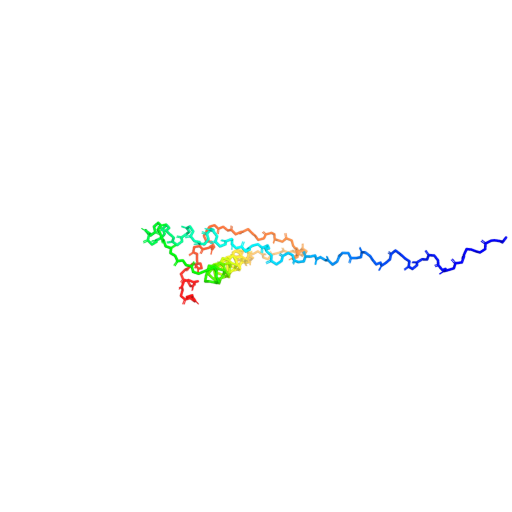44.56 95 ASN A O 1
ATOM 752 N N . SER A 1 96 ? 14.185 10.759 -21.033 1.00 58.44 96 SER A N 1
ATOM 753 C CA . SER A 1 96 ? 13.431 9.513 -21.207 1.00 58.44 96 SER A CA 1
ATOM 754 C C . SER A 1 96 ? 12.377 9.415 -20.105 1.00 58.44 96 SER A C 1
ATOM 756 O O . SER A 1 96 ? 12.682 9.123 -18.950 1.00 58.44 96 SER A O 1
ATOM 758 N N . SER A 1 97 ? 11.126 9.716 -20.448 1.00 71.56 97 SER A N 1
ATOM 759 C CA . SER A 1 97 ? 9.995 9.510 -19.542 1.00 71.56 97 SER A CA 1
ATOM 760 C C . SER A 1 97 ? 9.879 8.013 -19.249 1.00 71.56 97 SER A C 1
ATOM 762 O O . SER A 1 97 ? 9.586 7.239 -20.156 1.00 71.56 97 SER A O 1
ATOM 764 N N . VAL A 1 98 ? 10.133 7.591 -18.008 1.00 79.44 98 VAL A N 1
ATOM 765 C CA . VAL A 1 98 ? 9.969 6.186 -17.606 1.00 79.44 98 VAL A CA 1
ATOM 766 C C . VAL A 1 98 ? 8.482 5.915 -17.411 1.00 79.44 98 VAL A C 1
ATOM 768 O O . VAL A 1 98 ? 7.855 6.482 -16.514 1.00 79.44 98 VAL A O 1
ATOM 771 N N . TYR A 1 99 ? 7.915 5.066 -18.264 1.00 88.38 99 TYR A N 1
ATOM 772 C CA . TYR A 1 99 ? 6.534 4.616 -18.142 1.00 88.38 99 TYR A CA 1
ATOM 773 C C . TYR A 1 99 ? 6.499 3.286 -17.389 1.00 88.38 99 TYR A C 1
ATOM 775 O O . TYR A 1 99 ? 7.163 2.335 -17.784 1.00 88.38 99 TYR A O 1
ATOM 783 N N . VAL A 1 100 ? 5.752 3.235 -16.285 1.00 88.25 100 VAL A N 1
ATOM 784 C CA . VAL A 1 100 ? 5.590 2.012 -15.492 1.00 88.25 100 VAL A CA 1
ATOM 785 C C . VAL A 1 100 ? 4.381 1.247 -16.012 1.00 88.25 100 VAL A C 1
ATOM 787 O O . VAL A 1 100 ? 3.247 1.709 -15.879 1.00 88.25 100 VAL A O 1
ATOM 790 N N . GLU A 1 101 ? 4.622 0.064 -16.560 1.00 92.62 101 GLU A N 1
ATOM 791 C CA . GLU A 1 101 ? 3.582 -0.841 -17.037 1.00 92.62 101 GLU A CA 1
ATOM 792 C C . GLU A 1 101 ? 3.151 -1.826 -15.932 1.00 92.62 101 GLU A C 1
ATOM 794 O O . GLU A 1 101 ? 3.915 -2.115 -15.002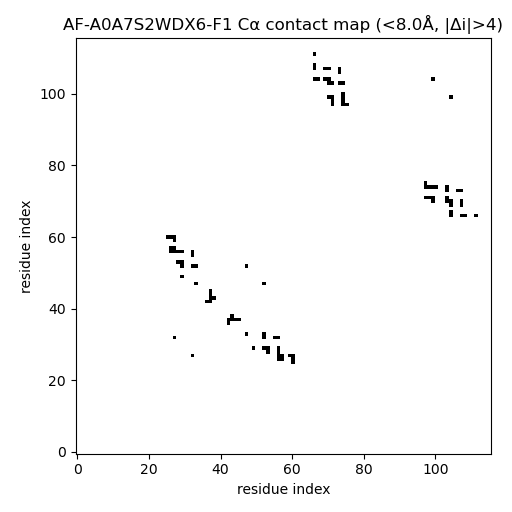 1.00 92.62 101 GLU A O 1
ATOM 799 N N . PRO A 1 102 ? 1.949 -2.431 -16.019 1.00 93.94 102 PRO A N 1
ATOM 800 C CA . PRO A 1 102 ? 1.482 -3.406 -15.030 1.00 93.94 102 PRO A CA 1
ATOM 801 C C . PRO A 1 102 ? 2.428 -4.598 -14.817 1.00 93.94 102 PRO A C 1
ATOM 803 O O . PRO A 1 102 ? 2.479 -5.153 -13.717 1.00 93.94 102 PRO A O 1
ATOM 806 N N . HIS A 1 103 ? 3.178 -5.000 -15.848 1.00 93.44 103 HIS A N 1
ATOM 807 C CA . HIS A 1 103 ? 4.118 -6.115 -15.747 1.00 93.44 103 HIS A CA 1
ATOM 808 C C . HIS A 1 103 ? 5.343 -5.772 -14.889 1.00 93.44 103 HIS A C 1
ATOM 810 O O . HIS A 1 103 ? 5.808 -6.643 -14.160 1.00 93.44 103 HIS A O 1
ATOM 816 N N . ASN A 1 104 ? 5.795 -4.512 -14.870 1.00 92.50 104 ASN A N 1
ATOM 817 C CA . ASN A 1 104 ? 6.914 -4.097 -14.022 1.00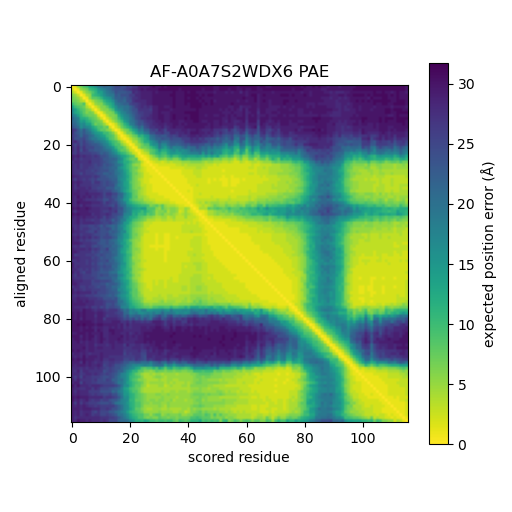 92.50 104 ASN A CA 1
ATOM 818 C C . ASN A 1 104 ? 6.586 -4.268 -12.533 1.00 92.50 104 ASN A C 1
ATOM 820 O O . ASN A 1 104 ? 7.403 -4.749 -11.747 1.00 92.50 104 ASN A O 1
ATOM 824 N N . LEU A 1 105 ? 5.343 -3.961 -12.146 1.00 92.31 105 LEU A N 1
ATOM 825 C CA . LEU A 1 105 ? 4.859 -4.226 -10.792 1.00 92.31 105 LEU A CA 1
ATOM 826 C C . LEU A 1 105 ? 4.719 -5.733 -10.522 1.00 92.31 105 LEU A C 1
ATOM 828 O O . LEU A 1 105 ? 5.076 -6.208 -9.443 1.00 92.31 105 LEU A O 1
ATOM 832 N N . ALA A 1 106 ? 4.211 -6.498 -11.492 1.00 93.19 106 ALA A N 1
ATOM 833 C CA . ALA A 1 106 ? 4.053 -7.947 -11.360 1.00 93.19 106 ALA A CA 1
ATOM 834 C C . ALA A 1 106 ? 5.398 -8.674 -11.174 1.00 93.19 106 ALA A C 1
ATOM 836 O O . ALA A 1 106 ? 5.463 -9.637 -10.410 1.00 93.19 106 ALA A O 1
ATOM 837 N N . ASN A 1 107 ? 6.467 -8.185 -11.806 1.00 92.31 107 ASN A N 1
ATOM 838 C CA . ASN A 1 107 ? 7.816 -8.736 -11.687 1.00 92.31 107 ASN A CA 1
ATOM 839 C C . ASN A 1 107 ? 8.392 -8.575 -10.273 1.00 92.31 107 ASN A C 1
ATOM 841 O O . ASN A 1 107 ? 9.107 -9.453 -9.789 1.00 92.31 107 ASN A O 1
ATOM 845 N N . ILE A 1 108 ? 8.063 -7.476 -9.584 1.00 92.31 108 ILE A N 1
ATOM 846 C CA . ILE A 1 108 ? 8.658 -7.145 -8.279 1.00 92.31 108 ILE A CA 1
ATOM 847 C C . ILE A 1 108 ? 7.790 -7.548 -7.082 1.00 92.31 108 ILE A C 1
ATOM 849 O O . ILE A 1 108 ? 8.291 -7.586 -5.956 1.00 92.31 108 ILE A O 1
ATOM 853 N N . ILE A 1 109 ? 6.507 -7.876 -7.292 1.00 91.12 109 ILE A N 1
ATOM 854 C CA . ILE A 1 109 ? 5.543 -8.056 -6.194 1.00 91.12 109 ILE A CA 1
ATOM 855 C C . ILE A 1 109 ? 5.916 -9.198 -5.242 1.00 91.12 109 ILE A C 1
ATOM 857 O O . ILE A 1 109 ? 5.744 -9.063 -4.033 1.00 91.12 109 ILE A O 1
ATOM 861 N N . GLN A 1 110 ? 6.465 -10.303 -5.757 1.00 90.00 110 GLN A N 1
ATOM 862 C CA . GLN A 1 110 ? 6.857 -11.442 -4.921 1.00 90.00 110 GLN A CA 1
ATOM 863 C C . GLN A 1 110 ? 8.016 -11.085 -3.989 1.00 90.00 110 GLN A C 1
ATOM 865 O O . GLN A 1 110 ? 7.955 -11.388 -2.801 1.00 90.00 110 GLN A O 1
ATOM 870 N N . GLN A 1 111 ? 9.041 -10.399 -4.505 1.00 91.56 111 GLN A N 1
ATOM 871 C CA . GLN A 1 111 ? 10.160 -9.941 -3.682 1.00 91.56 111 GLN A CA 1
ATOM 872 C C . GLN A 1 111 ? 9.699 -8.890 -2.669 1.00 91.56 111 GLN A C 1
ATOM 874 O O . GLN A 1 111 ? 10.069 -8.960 -1.503 1.00 91.56 111 GLN A O 1
ATOM 879 N N . LEU A 1 112 ? 8.848 -7.952 -3.093 1.00 91.44 112 LEU A N 1
ATOM 880 C CA . LEU A 1 112 ? 8.296 -6.929 -2.207 1.00 91.44 112 LEU A CA 1
ATOM 881 C C . LEU A 1 112 ? 7.532 -7.546 -1.024 1.00 91.44 112 LEU A C 1
ATOM 883 O O . LEU A 1 112 ? 7.659 -7.075 0.101 1.00 91.44 112 LEU A O 1
ATOM 887 N N . MET A 1 113 ? 6.777 -8.622 -1.263 1.00 89.69 113 MET A N 1
ATOM 888 C CA . MET A 1 113 ? 6.069 -9.359 -0.212 1.00 89.69 113 MET A CA 1
ATOM 889 C C . MET A 1 113 ? 6.986 -10.135 0.741 1.00 89.69 113 MET A C 1
ATOM 891 O O . MET A 1 113 ? 6.549 -10.435 1.845 1.00 89.69 113 MET A O 1
ATOM 895 N N . MET A 1 114 ? 8.205 -10.503 0.332 1.00 91.31 114 MET A N 1
ATOM 896 C CA . MET A 1 114 ? 9.170 -11.171 1.219 1.00 91.31 114 MET A CA 1
ATOM 897 C C . MET A 1 114 ? 9.913 -10.189 2.127 1.00 91.31 114 MET A C 1
ATOM 899 O O . MET A 1 114 ? 10.357 -10.576 3.204 1.00 91.31 114 MET A O 1
ATOM 903 N N . ASP A 1 115 ? 10.050 -8.937 1.692 1.00 89.56 115 ASP A N 1
A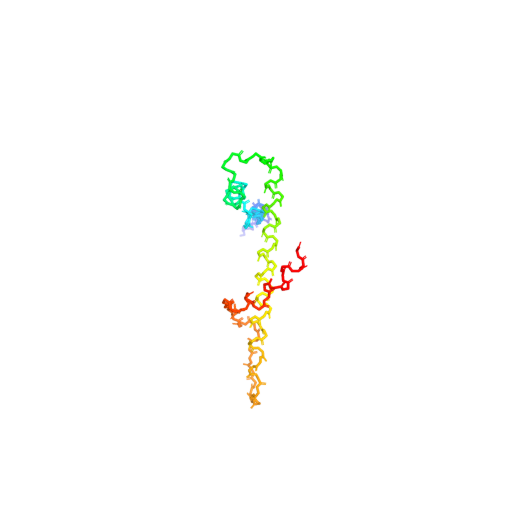TOM 904 C CA . ASP A 1 115 ? 10.764 -7.896 2.435 1.00 89.56 115 ASP A CA 1
ATOM 905 C C . ASP A 1 115 ? 9.895 -7.225 3.523 1.00 89.56 115 ASP A C 1
ATOM 907 O O . ASP A 1 115 ? 10.420 -6.465 4.339 1.00 89.56 115 ASP A O 1
ATOM 911 N N . CYS A 1 116 ? 8.581 -7.485 3.527 1.00 77.06 116 CYS A N 1
ATOM 912 C CA . CYS A 1 116 ? 7.588 -6.907 4.442 1.00 77.06 116 CYS A CA 1
ATOM 913 C C . CYS A 1 116 ? 7.078 -7.934 5.458 1.00 77.06 116 CYS A C 1
ATOM 915 O O . CYS A 1 116 ? 6.849 -7.533 6.622 1.00 77.06 116 CYS A O 1
#

Solvent-accessible surface area (backbone atoms only — not comparable to full-atom values): 7573 Å² total; per-residue (Å²): 140,82,84,82,72,91,77,81,76,76,84,86,76,82,76,77,73,67,81,75,76,58,83,59,75,78,61,54,54,47,65,59,44,47,51,54,49,25,67,74,68,72,33,90,80,68,88,73,58,68,70,59,29,46,52,49,20,50,54,54,38,50,52,52,52,50,48,50,54,53,13,49,54,45,36,53,49,65,71,64,72,70,78,85,68,94,78,85,85,88,78,79,87,84,70,80,79,81,68,71,51,76,62,31,43,62,72,45,48,66,61,56,63,72,79,107

Radius of gyration: 25.15 Å; Cα contacts (8 Å, |Δi|>4): 52; chains: 1; bounding box: 44×78×53 Å

Foldseek 3Di:
DDDDDPPPPPPPPPPPPDPPPVPCVQFDQLVNLVVVCCVVVVPPPDDDDSVVSRVSRVVVSVLVVVLVVQLLVQQVVVVVVPPPDDDDDDDPPPDDDRDRDPVSSVVCVVVSVVVD